Protein AF-A0A0S3UB78-F1 (afdb_monomer_lite)

Structure (mmCIF, N/CA/C/O backbone):
data_AF-A0A0S3UB78-F1
#
_entry.id   AF-A0A0S3UB78-F1
#
loop_
_atom_site.group_PDB
_atom_site.id
_atom_site.type_symbol
_atom_site.label_atom_id
_atom_site.label_alt_id
_atom_site.label_comp_id
_atom_site.label_asym_id
_atom_site.label_entity_id
_atom_site.label_seq_id
_atom_site.pdbx_PDB_ins_code
_atom_site.Cartn_x
_atom_site.Cartn_y
_atom_site.Cartn_z
_atom_site.occupancy
_atom_site.B_iso_or_equiv
_atom_site.auth_seq_id
_atom_site.auth_comp_id
_atom_site.auth_asym_id
_atom_site.auth_atom_id
_atom_site.pdbx_PDB_model_num
ATOM 1 N N . MET A 1 1 ? -26.681 -23.220 -5.121 1.00 46.34 1 MET A N 1
ATOM 2 C CA . MET A 1 1 ? -25.557 -22.265 -5.194 1.00 46.34 1 MET A CA 1
ATOM 3 C C . MET A 1 1 ? -26.043 -20.976 -4.566 1.00 46.34 1 MET A C 1
ATOM 5 O O . MET A 1 1 ? -26.879 -20.322 -5.175 1.00 46.34 1 MET A O 1
ATOM 9 N N . MET A 1 2 ? -25.637 -20.683 -3.330 1.00 47.50 2 MET A N 1
ATOM 10 C CA . MET A 1 2 ? -25.883 -19.363 -2.745 1.00 47.50 2 MET A CA 1
ATOM 11 C C . MET A 1 2 ? -24.882 -18.386 -3.366 1.00 47.50 2 MET A C 1
ATOM 13 O O . MET A 1 2 ? -23.718 -18.743 -3.548 1.00 47.50 2 MET A O 1
ATOM 17 N N . GLN A 1 3 ? -25.352 -17.214 -3.786 1.00 46.53 3 GLN A N 1
ATOM 18 C CA . GLN A 1 3 ? -24.466 -16.140 -4.226 1.00 46.53 3 GLN A CA 1
ATOM 19 C C . GLN A 1 3 ? -23.781 -15.568 -2.978 1.00 46.53 3 GLN A C 1
ATOM 21 O O . GLN A 1 3 ? -24.486 -15.340 -1.996 1.00 46.53 3 GLN A O 1
ATOM 26 N N . PRO A 1 4 ? -22.451 -15.367 -2.977 1.00 57.22 4 PRO A N 1
ATOM 27 C CA . PRO A 1 4 ? -21.805 -14.653 -1.885 1.00 57.22 4 PRO A CA 1
ATOM 28 C C . PRO A 1 4 ? -22.390 -13.239 -1.832 1.00 57.22 4 PRO A C 1
ATOM 30 O O . PRO A 1 4 ? -22.489 -12.576 -2.870 1.00 57.22 4 PRO A O 1
ATOM 33 N N . GLU A 1 5 ? -22.826 -12.803 -0.649 1.00 55.97 5 GLU A N 1
ATOM 34 C CA . GLU A 1 5 ? -23.223 -11.411 -0.463 1.00 55.97 5 GLU A CA 1
ATOM 35 C C . GLU A 1 5 ? -22.042 -10.510 -0.830 1.00 55.97 5 GLU A C 1
ATOM 37 O O . GLU A 1 5 ? -20.887 -10.798 -0.506 1.00 55.97 5 GLU A O 1
ATOM 42 N N . LEU A 1 6 ? -22.327 -9.445 -1.581 1.00 57.03 6 LEU A N 1
ATOM 43 C CA . LEU A 1 6 ? -21.311 -8.460 -1.926 1.00 57.03 6 LEU A CA 1
ATOM 44 C C . LEU A 1 6 ? -20.782 -7.841 -0.626 1.00 57.03 6 LEU A C 1
ATOM 46 O O . LEU A 1 6 ? -21.596 -7.495 0.234 1.00 57.03 6 LEU A O 1
ATOM 50 N N . PRO A 1 7 ? -19.454 -7.675 -0.480 1.00 65.62 7 PRO A N 1
ATOM 51 C CA . PRO A 1 7 ? -18.892 -7.071 0.717 1.00 65.62 7 PRO A CA 1
ATOM 52 C C . PRO A 1 7 ? -19.528 -5.692 0.944 1.00 65.62 7 PRO A C 1
ATOM 5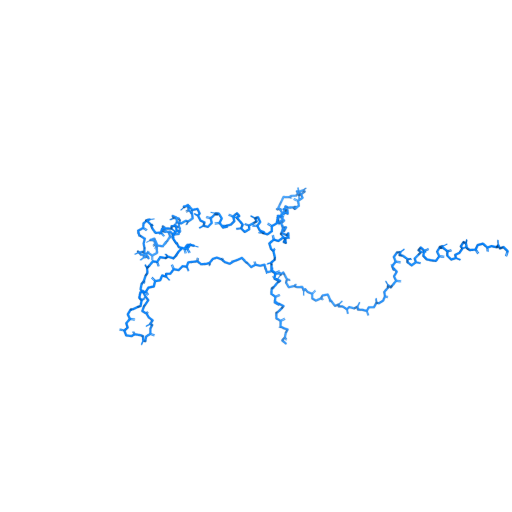4 O O . PRO A 1 7 ? -19.799 -4.971 -0.030 1.00 65.62 7 PRO A O 1
ATOM 57 N N . PRO A 1 8 ? -19.800 -5.317 2.207 1.00 70.88 8 PRO A N 1
ATOM 58 C CA . PRO A 1 8 ? -20.451 -4.054 2.506 1.00 70.88 8 PRO A CA 1
ATOM 59 C C . PRO A 1 8 ? -19.616 -2.898 1.955 1.00 70.88 8 PRO A C 1
ATOM 61 O O . PRO A 1 8 ? -18.388 -2.877 2.066 1.00 70.88 8 PRO A O 1
ATOM 64 N N . ASN A 1 9 ? -20.290 -1.927 1.336 1.00 77.75 9 ASN A N 1
ATOM 65 C CA . ASN A 1 9 ? -19.621 -0.728 0.855 1.00 77.75 9 ASN A CA 1
ATOM 66 C C . ASN A 1 9 ? -19.191 0.106 2.063 1.00 77.75 9 ASN A C 1
ATOM 68 O O . ASN A 1 9 ? -20.034 0.648 2.774 1.00 77.75 9 ASN A O 1
ATOM 72 N N . LEU A 1 10 ? -17.882 0.167 2.284 1.00 82.38 10 LEU A N 1
ATOM 73 C CA . LEU A 1 10 ? -17.292 0.890 3.393 1.00 82.38 10 LEU A CA 1
ATOM 74 C C . LEU A 1 10 ? -17.301 2.402 3.137 1.00 82.38 10 LEU A C 1
ATOM 76 O O . LEU A 1 10 ? -16.732 2.891 2.158 1.00 82.38 10 LEU A O 1
ATOM 80 N N . ASN A 1 11 ? -17.879 3.150 4.068 1.00 86.88 11 ASN A N 1
ATOM 81 C CA . ASN A 1 11 ? -17.849 4.603 4.124 1.00 86.88 11 ASN A CA 1
ATOM 82 C C . ASN A 1 11 ? -16.846 5.088 5.187 1.00 86.88 11 ASN A C 1
ATOM 84 O O . ASN A 1 11 ? -16.642 4.468 6.226 1.00 86.88 11 ASN A O 1
ATOM 88 N N . GLY A 1 12 ? -16.229 6.250 4.966 1.00 85.12 12 GLY A N 1
ATOM 89 C CA . GLY A 1 12 ? -15.227 6.808 5.880 1.00 85.12 12 GLY A CA 1
ATOM 90 C C . GLY A 1 12 ? -15.750 7.107 7.293 1.00 85.12 12 GLY A C 1
ATOM 91 O O . GLY A 1 12 ? -14.964 7.119 8.238 1.00 85.12 12 GLY A O 1
ATOM 92 N N . GLU A 1 13 ? -17.057 7.320 7.450 1.00 91.75 13 GLU A N 1
ATOM 93 C CA . GLU A 1 13 ? -17.695 7.564 8.752 1.00 91.75 13 GLU A CA 1
ATOM 94 C C . GLU A 1 13 ? -18.081 6.282 9.505 1.00 91.75 13 GLU A C 1
ATOM 96 O O . GLU A 1 13 ? -18.523 6.373 10.653 1.00 91.75 13 GLU A O 1
ATOM 101 N N . ASP A 1 14 ? -17.891 5.108 8.897 1.00 92.06 14 ASP A N 1
ATOM 102 C CA . ASP A 1 14 ? -18.169 3.829 9.547 1.00 92.06 14 ASP A CA 1
ATOM 103 C C . ASP A 1 14 ? -17.260 3.629 10.763 1.00 92.06 14 ASP A C 1
ATOM 105 O O . ASP A 1 14 ? -16.139 4.143 10.831 1.00 92.06 14 ASP A O 1
ATOM 109 N N . ILE A 1 15 ? -17.747 2.875 11.745 1.00 92.94 15 ILE A N 1
ATOM 110 C CA . ILE A 1 15 ? -17.022 2.590 12.982 1.00 92.94 15 ILE A CA 1
ATOM 111 C C . ILE A 1 15 ? -16.570 1.135 12.946 1.00 92.94 15 ILE A C 1
ATOM 113 O O . ILE A 1 15 ? -17.394 0.229 12.856 1.00 92.94 15 ILE A O 1
ATOM 117 N N . ILE A 1 16 ? -15.262 0.920 13.055 1.00 91.81 16 ILE A N 1
ATOM 118 C CA . ILE A 1 16 ? -14.672 -0.401 13.260 1.00 91.81 16 ILE A CA 1
ATOM 119 C C . ILE A 1 16 ? -14.402 -0.612 14.747 1.00 91.81 16 ILE A C 1
ATOM 121 O O . ILE A 1 16 ? -14.025 0.319 15.465 1.00 91.81 16 ILE A O 1
ATOM 125 N N . GLN A 1 17 ? -14.603 -1.842 15.208 1.00 91.25 17 GLN A N 1
ATOM 126 C CA . GLN A 1 17 ? -14.400 -2.241 16.592 1.00 91.25 17 GLN A CA 1
ATOM 127 C C . GLN A 1 17 ? -13.382 -3.376 16.651 1.00 91.25 17 GLN A C 1
ATOM 129 O O . GLN A 1 17 ? -13.511 -4.363 15.929 1.00 91.25 17 GLN A O 1
ATOM 134 N N . PHE A 1 18 ? -12.393 -3.249 17.532 1.00 88.19 18 PHE A N 1
ATOM 135 C CA . PHE A 1 18 ? -11.403 -4.294 17.774 1.00 88.19 18 PHE A CA 1
ATOM 136 C C . PHE A 1 18 ? -11.613 -4.908 19.158 1.00 88.19 18 PHE A C 1
ATOM 138 O O . PHE A 1 18 ? -11.675 -4.202 20.170 1.00 88.19 18 PHE A O 1
ATOM 145 N N . TYR A 1 19 ? -11.697 -6.237 19.210 1.00 81.50 19 TYR A N 1
ATOM 146 C CA . TYR A 1 19 ? -11.737 -6.974 20.469 1.00 81.50 19 TYR A CA 1
ATOM 147 C C . TYR A 1 19 ? -10.319 -7.079 21.036 1.00 81.50 19 TYR A C 1
ATOM 149 O O . TYR A 1 19 ? -9.427 -7.639 20.402 1.00 81.50 19 TYR A O 1
ATOM 157 N N . GLN A 1 20 ? -10.096 -6.533 22.231 1.00 73.94 20 GLN A N 1
ATOM 158 C CA . GLN A 1 20 ? -8.830 -6.712 22.938 1.00 73.94 20 GLN A CA 1
ATOM 159 C C . GLN A 1 20 ? -8.836 -8.056 23.671 1.00 73.94 20 GLN A C 1
ATOM 161 O O . GLN A 1 20 ? -9.787 -8.385 24.374 1.00 73.94 20 GLN A O 1
ATOM 166 N N . SER A 1 21 ? -7.745 -8.813 23.571 1.00 63.84 21 SER A N 1
ATOM 167 C CA . SER A 1 21 ? -7.607 -10.140 24.194 1.00 63.84 21 SER A CA 1
ATOM 168 C C . SER A 1 21 ? -7.432 -10.116 25.727 1.00 63.84 21 SER A C 1
ATOM 170 O O . SER A 1 21 ? -7.100 -11.138 26.323 1.00 63.84 21 SER A O 1
ATOM 172 N N . GLY A 1 22 ? -7.612 -8.962 26.380 1.00 66.69 22 GLY A N 1
ATOM 173 C CA . GLY A 1 22 ? -7.472 -8.790 27.828 1.00 66.69 22 GLY A CA 1
ATOM 174 C C . GLY A 1 22 ? -8.823 -8.803 28.545 1.00 66.69 22 GLY A C 1
ATOM 175 O O . GLY A 1 22 ? -9.730 -8.060 28.179 1.00 66.69 22 GLY A O 1
ATOM 176 N N . LEU A 1 23 ? -8.952 -9.626 29.591 1.00 63.59 23 LEU A N 1
ATOM 177 C CA . LEU A 1 23 ? -10.140 -9.703 30.451 1.00 63.59 23 LEU A CA 1
ATOM 178 C C . LEU A 1 23 ? -10.526 -8.318 31.008 1.00 63.59 23 LEU A C 1
ATOM 180 O O . LEU A 1 23 ? -9.846 -7.787 31.882 1.00 63.59 23 LEU A O 1
ATOM 184 N N . GLY A 1 24 ? -11.649 -7.772 30.535 1.00 73.31 24 GLY A N 1
ATOM 185 C CA . GLY A 1 24 ? -12.332 -6.622 31.142 1.00 73.31 24 GLY A CA 1
ATOM 186 C C . GLY A 1 24 ? -12.076 -5.250 30.513 1.00 73.31 24 GLY A C 1
ATOM 187 O O . GLY A 1 24 ? -12.674 -4.278 30.973 1.00 73.31 24 GLY A O 1
ATOM 188 N N . SER A 1 25 ? -11.248 -5.138 29.471 1.00 75.75 25 SER A N 1
ATOM 189 C CA . SER A 1 25 ? -11.112 -3.870 28.740 1.00 75.75 25 SER A CA 1
ATOM 190 C C . SER A 1 25 ? -12.310 -3.648 27.810 1.00 75.75 25 SER A C 1
ATOM 192 O O . SER A 1 25 ? -12.708 -4.582 27.107 1.00 75.75 25 SER A O 1
ATOM 194 N N . PRO A 1 26 ? -12.898 -2.436 27.767 1.00 78.38 26 PRO A N 1
ATOM 195 C CA . PRO A 1 26 ? -13.919 -2.129 26.779 1.00 78.38 26 PRO A CA 1
ATOM 196 C C . PRO A 1 26 ? -13.317 -2.216 25.368 1.00 78.38 26 PRO A C 1
ATOM 198 O O . PRO A 1 26 ? -12.144 -1.888 25.177 1.00 78.38 26 PRO A O 1
ATOM 201 N N . PRO A 1 27 ? -14.105 -2.645 24.373 1.00 83.19 27 PRO A N 1
ATOM 202 C CA . PRO A 1 27 ? -13.631 -2.737 23.003 1.00 83.19 27 PRO A CA 1
ATOM 203 C C . PRO A 1 27 ? -13.274 -1.352 22.456 1.00 83.19 27 PRO A C 1
ATOM 205 O O . PRO A 1 27 ? -13.993 -0.371 22.671 1.00 83.19 27 PRO A O 1
ATOM 208 N N . GLU A 1 28 ? -12.161 -1.280 21.732 1.00 87.81 28 GLU A N 1
ATOM 209 C CA . GLU A 1 28 ? -11.694 -0.032 21.139 1.00 87.81 28 GLU A CA 1
ATOM 210 C C . GLU A 1 28 ? -12.430 0.206 19.821 1.00 87.81 28 GLU A C 1
ATOM 212 O O . GLU A 1 28 ? -12.462 -0.657 18.942 1.00 87.81 28 GLU A O 1
ATOM 217 N N . MET A 1 29 ? -13.049 1.379 19.705 1.00 91.25 29 MET A N 1
ATOM 218 C CA . MET A 1 29 ? -13.809 1.790 18.529 1.00 91.25 29 MET A CA 1
ATOM 219 C C . MET A 1 29 ? -13.084 2.924 17.813 1.00 91.25 29 MET A C 1
ATOM 221 O O . MET A 1 29 ? -12.629 3.881 18.445 1.00 91.25 29 MET A O 1
ATOM 225 N N . MET A 1 30 ? -13.011 2.847 16.488 1.00 92.25 30 MET A N 1
ATOM 226 C CA . MET A 1 30 ? -12.344 3.844 15.656 1.00 92.25 30 MET A CA 1
ATOM 227 C C . MET A 1 30 ? -13.157 4.119 14.394 1.00 92.25 30 MET A C 1
ATOM 229 O O . MET A 1 30 ? -13.743 3.208 13.821 1.00 92.25 30 MET A O 1
ATOM 233 N N . LYS A 1 31 ? -13.168 5.373 13.931 1.00 94.25 31 LYS A N 1
ATOM 234 C CA . LYS A 1 31 ? -13.699 5.686 12.601 1.00 94.25 31 LYS A CA 1
ATOM 235 C C . LYS A 1 31 ? -12.813 5.092 11.511 1.00 94.25 31 LYS A C 1
ATOM 237 O O . LYS A 1 31 ? -11.584 5.156 11.607 1.00 94.25 31 LYS A O 1
ATOM 242 N N . LEU A 1 32 ? -13.431 4.596 10.448 1.00 92.19 32 LEU A N 1
ATOM 243 C CA . LEU A 1 32 ? -12.731 3.972 9.341 1.00 92.19 32 LEU A CA 1
ATOM 244 C C . LEU A 1 32 ? -11.800 4.953 8.622 1.00 92.19 32 LEU A C 1
ATOM 246 O O . LEU A 1 32 ? -10.670 4.581 8.323 1.00 92.19 32 LEU A O 1
ATOM 250 N N . ASN A 1 33 ? -12.211 6.204 8.398 1.00 92.56 33 ASN A N 1
ATOM 251 C CA . ASN A 1 33 ? -11.339 7.215 7.786 1.00 92.56 33 ASN A CA 1
ATOM 252 C C . ASN A 1 33 ? -10.063 7.447 8.601 1.00 92.56 33 ASN A C 1
ATOM 254 O O . ASN A 1 33 ? -8.969 7.453 8.050 1.00 92.56 33 ASN A O 1
ATOM 258 N N . ARG A 1 34 ? -10.183 7.537 9.926 1.00 93.31 34 ARG A N 1
ATOM 259 C CA . ARG A 1 34 ? -9.042 7.692 10.825 1.00 93.31 34 ARG A CA 1
ATOM 260 C C . ARG A 1 34 ? -8.126 6.476 10.760 1.00 93.31 34 ARG A C 1
ATOM 262 O O . ARG A 1 34 ? -6.909 6.638 10.735 1.00 93.31 34 ARG A O 1
ATOM 269 N N . PHE A 1 35 ? -8.692 5.273 10.727 1.00 92.56 35 PHE A N 1
ATOM 270 C CA . PHE A 1 35 ? -7.910 4.053 10.554 1.00 92.56 35 PHE A CA 1
ATOM 271 C C . PHE A 1 35 ? -7.174 4.047 9.205 1.00 92.56 35 PHE A C 1
ATOM 273 O O . PHE A 1 35 ? -5.966 3.820 9.160 1.00 92.56 35 PHE A O 1
ATOM 280 N N . GLN A 1 36 ? -7.872 4.381 8.117 1.00 90.62 36 GLN A N 1
ATOM 281 C CA . GLN A 1 36 ? -7.293 4.508 6.779 1.00 90.62 36 GLN A CA 1
ATOM 282 C C . GLN A 1 36 ? -6.177 5.554 6.740 1.00 90.62 36 GLN A C 1
ATOM 284 O O . GLN A 1 36 ? -5.143 5.300 6.131 1.00 90.62 36 GLN A O 1
ATOM 289 N N . ASP A 1 37 ? -6.337 6.697 7.404 1.00 90.38 37 ASP A N 1
ATOM 290 C CA . ASP A 1 37 ? -5.312 7.738 7.485 1.00 90.38 37 ASP A CA 1
ATOM 291 C C . ASP A 1 37 ? -4.048 7.236 8.190 1.00 90.38 37 ASP A C 1
ATOM 293 O O . ASP A 1 37 ? -2.938 7.469 7.707 1.00 90.38 37 ASP A O 1
ATOM 297 N N . VAL A 1 38 ? -4.202 6.497 9.295 1.00 90.50 38 VAL A N 1
ATOM 298 C CA . VAL A 1 38 ? -3.074 5.885 10.015 1.00 90.50 38 VAL A CA 1
ATOM 299 C C . VAL A 1 38 ? -2.360 4.865 9.129 1.00 90.50 38 VAL A C 1
ATOM 301 O O . VAL A 1 38 ? -1.140 4.943 8.981 1.00 90.50 38 VAL A O 1
ATOM 304 N N . ILE A 1 39 ? -3.098 3.961 8.481 1.00 89.00 39 ILE A N 1
ATOM 305 C CA . ILE A 1 39 ? -2.520 2.975 7.557 1.00 89.00 39 ILE A CA 1
ATOM 306 C C . ILE A 1 39 ? -1.825 3.670 6.381 1.00 89.00 39 ILE A C 1
ATOM 308 O O . ILE A 1 39 ? -0.682 3.351 6.067 1.00 89.00 39 ILE A O 1
ATOM 312 N N . ASN A 1 40 ? -2.459 4.667 5.766 1.00 85.50 40 ASN A N 1
ATOM 313 C CA . ASN A 1 40 ? -1.878 5.433 4.663 1.00 85.50 40 ASN A CA 1
ATOM 314 C C . ASN A 1 40 ? -0.613 6.189 5.080 1.00 85.50 40 ASN A C 1
ATOM 316 O O . ASN A 1 40 ? 0.302 6.334 4.270 1.00 85.50 40 ASN A O 1
ATOM 320 N N . SER A 1 41 ? -0.557 6.677 6.319 1.00 85.44 41 SER A N 1
ATOM 321 C CA . SER A 1 41 ? 0.639 7.301 6.885 1.00 85.44 41 SER A CA 1
ATOM 322 C C . SER A 1 41 ? 1.775 6.285 7.019 1.00 85.44 41 SER A C 1
ATOM 324 O O . SER A 1 41 ? 2.881 6.536 6.544 1.00 85.44 41 SER A O 1
ATOM 326 N N . ILE A 1 42 ? 1.479 5.102 7.566 1.00 85.00 42 ILE A N 1
ATOM 327 C CA . ILE A 1 42 ? 2.443 4.005 7.732 1.00 85.00 42 ILE A CA 1
ATOM 328 C C . ILE A 1 42 ? 2.962 3.518 6.371 1.00 85.00 42 ILE A C 1
ATOM 330 O O . ILE A 1 42 ? 4.165 3.406 6.177 1.00 85.00 42 ILE A O 1
ATOM 334 N N . LEU A 1 43 ? 2.087 3.313 5.384 1.00 82.38 43 LEU A N 1
ATOM 335 C CA . LEU A 1 43 ? 2.482 2.891 4.030 1.00 82.38 43 LEU A CA 1
ATOM 336 C C . LEU A 1 43 ? 3.347 3.926 3.296 1.00 82.38 43 LEU A C 1
ATOM 338 O O . LEU A 1 43 ? 4.058 3.596 2.350 1.00 82.38 43 LEU A O 1
ATOM 342 N N . ARG A 1 44 ? 3.275 5.194 3.706 1.00 76.50 44 ARG A N 1
ATOM 343 C CA . ARG A 1 44 ? 4.117 6.275 3.177 1.00 76.50 44 ARG A CA 1
ATOM 344 C C . ARG A 1 44 ? 5.374 6.505 4.013 1.00 76.50 44 ARG A C 1
ATOM 346 O O . ARG A 1 44 ? 6.169 7.365 3.636 1.00 76.50 44 ARG A O 1
ATOM 353 N N . SER A 1 45 ? 5.551 5.776 5.113 1.00 79.75 45 SER A N 1
ATOM 354 C CA . SER A 1 45 ? 6.711 5.916 5.984 1.00 79.75 45 SER A CA 1
ATOM 355 C C . SER A 1 45 ? 7.964 5.347 5.315 1.00 79.75 45 SER A C 1
ATOM 357 O O . SER A 1 45 ? 7.899 4.436 4.483 1.00 79.75 45 SER A O 1
ATOM 359 N N . SER A 1 46 ? 9.126 5.910 5.639 1.00 74.44 46 SER A N 1
ATOM 360 C CA . SER A 1 46 ? 10.404 5.442 5.097 1.00 74.44 46 SER A CA 1
ATOM 361 C C . SER A 1 46 ? 10.731 4.021 5.561 1.00 74.44 46 SER A C 1
ATOM 363 O O . SER A 1 46 ? 11.252 3.234 4.784 1.00 74.44 46 SER A O 1
ATOM 365 N N . GLU A 1 47 ? 10.346 3.650 6.783 1.00 80.75 47 GLU A N 1
ATOM 366 C CA . GLU A 1 47 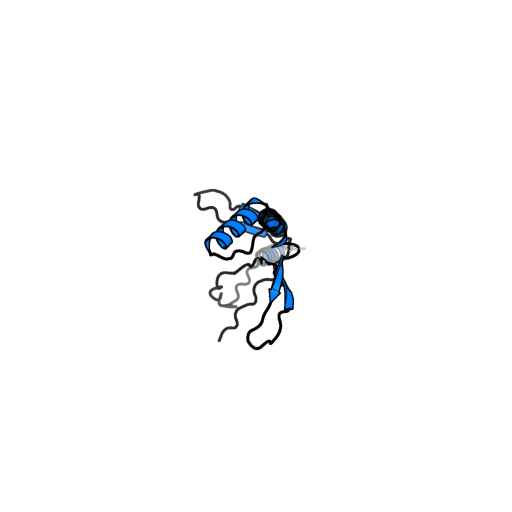? 10.715 2.374 7.408 1.00 80.75 47 GLU A CA 1
ATOM 367 C C . GLU A 1 47 ? 10.116 1.158 6.688 1.00 80.75 47 GLU A C 1
ATOM 369 O O . GLU A 1 47 ? 10.807 0.159 6.462 1.00 80.75 47 GLU A O 1
ATOM 374 N N . LEU A 1 48 ? 8.838 1.226 6.293 1.00 78.69 48 LEU A N 1
ATOM 375 C CA . LEU A 1 48 ? 8.222 0.157 5.500 1.00 78.69 48 LEU A CA 1
ATOM 376 C C . LEU A 1 48 ? 8.841 0.067 4.108 1.00 78.69 48 LEU A C 1
ATOM 378 O O . LEU A 1 48 ? 9.078 -1.030 3.604 1.00 78.69 48 LEU A O 1
ATOM 382 N N . ASN A 1 49 ? 9.121 1.218 3.499 1.00 75.88 49 ASN A N 1
ATOM 383 C CA . ASN A 1 49 ? 9.742 1.277 2.185 1.00 75.88 49 ASN A CA 1
ATOM 384 C C . ASN A 1 49 ? 11.146 0.653 2.197 1.00 75.88 49 ASN A C 1
ATOM 386 O O . ASN A 1 49 ? 11.472 -0.117 1.293 1.00 75.88 49 ASN A O 1
ATOM 390 N N . ASP A 1 50 ? 11.934 0.916 3.239 1.00 77.06 50 ASP A N 1
ATOM 391 C CA . ASP A 1 50 ? 13.262 0.329 3.429 1.00 77.06 50 ASP A CA 1
ATOM 392 C C . ASP A 1 50 ? 13.177 -1.181 3.685 1.00 77.06 50 ASP A C 1
ATOM 394 O O . ASP A 1 50 ? 13.950 -1.954 3.124 1.00 77.06 50 ASP A O 1
ATOM 398 N N . THR A 1 51 ? 12.189 -1.628 4.466 1.00 83.06 51 THR A N 1
ATOM 399 C CA . THR A 1 51 ? 11.967 -3.059 4.737 1.00 83.06 51 THR A CA 1
ATOM 400 C C . THR A 1 51 ? 11.617 -3.825 3.459 1.00 83.06 51 THR A C 1
ATOM 402 O O . THR A 1 51 ? 12.170 -4.893 3.200 1.00 83.06 51 THR A O 1
ATOM 405 N N . ILE A 1 52 ? 10.733 -3.268 2.626 1.00 78.81 52 ILE A N 1
ATOM 406 C CA . ILE A 1 52 ? 10.358 -3.857 1.332 1.00 78.81 52 ILE A CA 1
ATOM 407 C C . ILE A 1 52 ? 11.556 -3.864 0.379 1.00 78.81 52 ILE A C 1
ATOM 409 O O . ILE A 1 52 ? 11.778 -4.856 -0.315 1.00 78.81 52 ILE A O 1
ATOM 413 N N . ALA A 1 53 ? 12.341 -2.784 0.358 1.00 75.88 53 ALA A N 1
ATOM 414 C CA . ALA A 1 53 ? 13.549 -2.698 -0.454 1.00 75.88 53 ALA A CA 1
ATOM 415 C C . ALA A 1 53 ? 14.564 -3.786 -0.082 1.00 75.88 53 ALA A C 1
ATOM 417 O O . ALA A 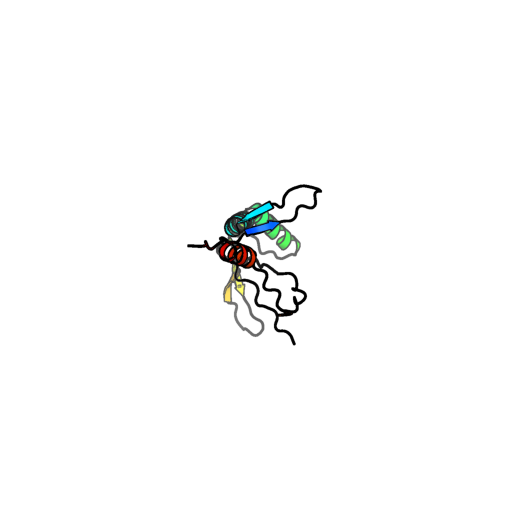1 53 ? 15.057 -4.486 -0.967 1.00 75.88 53 ALA A O 1
ATOM 418 N N . SER A 1 54 ? 14.824 -3.963 1.215 1.00 78.69 54 SER A N 1
ATOM 419 C CA . SER A 1 54 ? 15.726 -4.997 1.730 1.00 78.69 54 SER A CA 1
ATOM 420 C C . SER A 1 54 ? 15.220 -6.405 1.417 1.00 78.69 54 SER A C 1
ATOM 422 O O . SER A 1 54 ? 15.979 -7.206 0.884 1.00 78.69 54 SER A O 1
ATOM 424 N N . ALA A 1 55 ? 13.935 -6.693 1.650 1.00 85.00 55 ALA A N 1
ATOM 425 C CA . ALA A 1 55 ? 13.355 -8.007 1.357 1.00 85.00 55 ALA A CA 1
ATOM 426 C C . ALA A 1 55 ? 13.419 -8.363 -0.141 1.00 85.00 55 ALA A C 1
ATOM 428 O O . ALA A 1 55 ? 13.653 -9.513 -0.508 1.00 85.00 55 ALA A O 1
ATOM 429 N N . LEU A 1 56 ? 13.238 -7.376 -1.024 1.00 79.50 56 LEU A N 1
ATOM 430 C CA . LEU A 1 56 ? 13.370 -7.574 -2.468 1.00 79.50 56 LEU A CA 1
ATOM 431 C C . LEU A 1 56 ? 14.833 -7.764 -2.884 1.00 79.50 56 LEU A C 1
ATOM 433 O O . LEU A 1 56 ? 15.113 -8.624 -3.718 1.00 79.50 56 LEU A O 1
ATOM 437 N N . ALA A 1 57 ? 15.766 -7.031 -2.273 1.00 77.44 57 ALA A N 1
ATOM 438 C CA . ALA A 1 57 ? 17.195 -7.230 -2.502 1.00 77.44 57 ALA A CA 1
ATOM 439 C C . ALA A 1 57 ? 17.660 -8.629 -2.055 1.00 77.44 57 ALA A C 1
ATOM 441 O O . ALA A 1 57 ? 18.401 -9.279 -2.785 1.00 77.44 57 ALA A O 1
ATOM 442 N N . GLU A 1 58 ? 17.182 -9.122 -0.907 1.00 83.75 58 GLU A N 1
ATOM 443 C CA . GLU A 1 58 ? 17.445 -10.488 -0.423 1.00 83.75 58 GLU A CA 1
ATOM 444 C C . GLU A 1 58 ? 16.879 -11.570 -1.354 1.00 83.75 58 GLU A C 1
ATOM 446 O O . GLU A 1 58 ? 17.441 -12.658 -1.455 1.00 83.75 58 GLU A O 1
ATOM 451 N N . ALA A 1 59 ? 15.791 -11.271 -2.065 1.00 85.00 59 ALA A N 1
ATOM 452 C CA . ALA A 1 59 ? 15.197 -12.154 -3.064 1.00 85.00 59 ALA A CA 1
ATOM 453 C C . ALA A 1 59 ? 15.877 -12.065 -4.449 1.00 85.00 59 ALA A C 1
ATOM 455 O O . ALA A 1 59 ? 15.302 -12.526 -5.437 1.00 85.00 59 ALA A O 1
ATOM 456 N N . ASP A 1 60 ? 17.057 -11.438 -4.544 1.00 79.88 60 ASP A N 1
ATOM 457 C CA . ASP A 1 60 ? 17.782 -11.131 -5.789 1.00 79.88 60 ASP A CA 1
ATOM 458 C C . ASP A 1 60 ? 16.980 -10.284 -6.797 1.00 79.88 60 ASP A C 1
ATOM 460 O O . ASP A 1 60 ? 17.324 -10.158 -7.980 1.00 79.88 60 ASP A O 1
ATOM 464 N N . VAL A 1 61 ? 15.926 -9.615 -6.328 1.00 76.94 61 VAL A N 1
ATOM 465 C CA . VAL A 1 61 ? 15.180 -8.623 -7.098 1.00 76.94 61 VAL A CA 1
ATOM 466 C C . VAL A 1 61 ? 15.932 -7.297 -6.969 1.00 76.94 61 VAL A C 1
ATOM 468 O O . VAL A 1 61 ? 15.576 -6.414 -6.191 1.00 76.94 61 VAL A O 1
ATOM 471 N N . ASN A 1 62 ? 17.019 -7.163 -7.738 1.00 63.84 62 ASN A N 1
ATOM 472 C CA . ASN A 1 62 ? 17.872 -5.967 -7.809 1.00 63.84 62 ASN A CA 1
ATOM 473 C C . ASN A 1 62 ? 17.153 -4.780 -8.485 1.00 63.84 62 ASN A C 1
ATOM 475 O O . ASN A 1 62 ? 17.543 -4.296 -9.548 1.00 63.84 62 ASN A O 1
ATOM 479 N N . THR A 1 63 ? 16.065 -4.305 -7.881 1.00 61.38 63 THR A N 1
ATOM 480 C CA . THR A 1 63 ? 15.242 -3.194 -8.382 1.00 61.38 63 THR A CA 1
ATOM 481 C C . THR A 1 63 ? 15.530 -1.860 -7.696 1.00 61.38 63 THR A C 1
ATOM 483 O O . THR A 1 63 ? 14.943 -0.845 -8.074 1.00 61.38 63 THR A O 1
ATOM 486 N N . PHE A 1 64 ? 16.406 -1.826 -6.689 1.00 56.06 64 PHE A N 1
ATOM 487 C CA . PHE A 1 64 ? 16.497 -0.697 -5.767 1.00 56.06 64 PHE A CA 1
ATOM 488 C C . PHE A 1 64 ? 17.762 0.133 -5.950 1.00 56.06 64 PHE A C 1
ATOM 490 O O . PHE A 1 64 ? 18.839 -0.211 -5.477 1.00 56.06 64 PHE A O 1
ATOM 497 N N . THR A 1 65 ? 17.593 1.323 -6.521 1.00 56.09 65 THR A N 1
ATOM 498 C CA . THR A 1 65 ? 18.238 2.479 -5.904 1.00 56.09 65 THR A CA 1
ATOM 499 C C . THR A 1 65 ? 17.352 2.907 -4.731 1.00 56.09 65 THR A C 1
ATOM 501 O O . THR A 1 65 ? 16.143 3.085 -4.887 1.00 56.09 65 THR A O 1
ATOM 504 N N . TRP A 1 66 ? 17.942 3.039 -3.544 1.00 53.06 66 TRP A N 1
ATOM 505 C CA . TRP A 1 66 ? 17.344 3.585 -2.314 1.00 53.06 66 TRP A CA 1
ATOM 506 C C . TRP A 1 66 ? 16.524 4.870 -2.554 1.00 53.06 66 TRP A C 1
ATOM 508 O O . TRP A 1 66 ? 15.499 5.102 -1.918 1.00 53.06 66 TRP A O 1
ATOM 518 N N . GLU A 1 67 ? 16.892 5.645 -3.575 1.00 55.34 67 GLU A N 1
ATOM 519 C CA . GLU A 1 67 ? 16.192 6.850 -4.030 1.00 55.34 67 GLU A CA 1
ATOM 520 C C . GLU A 1 67 ? 14.736 6.619 -4.493 1.00 55.34 67 GLU A C 1
ATOM 522 O O . GLU A 1 67 ? 13.977 7.572 -4.654 1.00 55.34 67 GLU A O 1
ATOM 527 N N . ARG A 1 68 ? 14.310 5.365 -4.710 1.00 58.47 68 ARG A N 1
ATOM 528 C CA . ARG A 1 68 ? 12.990 5.025 -5.276 1.00 58.47 68 ARG A CA 1
ATOM 529 C C . ARG A 1 68 ? 11.976 4.468 -4.280 1.00 58.47 68 ARG A C 1
ATOM 531 O O . ARG A 1 68 ? 10.822 4.263 -4.660 1.00 58.47 68 ARG A O 1
ATOM 538 N N . ALA A 1 69 ? 12.366 4.261 -3.024 1.00 60.06 69 ALA A N 1
ATOM 539 C CA . ALA A 1 69 ? 11.556 3.545 -2.038 1.00 60.06 69 ALA A CA 1
ATOM 540 C C . ALA A 1 69 ? 10.193 4.234 -1.772 1.00 60.06 69 ALA A C 1
ATOM 542 O O . ALA A 1 69 ? 9.150 3.591 -1.785 1.00 60.06 69 ALA A O 1
ATOM 543 N N . HIS A 1 70 ? 10.162 5.568 -1.703 1.00 63.62 70 HIS A N 1
ATOM 544 C CA . HIS A 1 70 ? 8.936 6.341 -1.449 1.00 63.62 70 HIS A CA 1
ATOM 545 C C . HIS A 1 70 ? 7.952 6.385 -2.632 1.00 63.62 70 HIS A C 1
ATOM 547 O O . HIS A 1 70 ? 6.789 6.763 -2.470 1.00 63.62 70 HIS A O 1
ATOM 553 N N . HIS A 1 71 ? 8.389 6.020 -3.841 1.00 74.25 71 HIS A N 1
ATOM 554 C CA . HIS A 1 71 ? 7.544 6.123 -5.028 1.00 74.25 71 HIS A CA 1
ATOM 555 C C . HIS A 1 71 ? 6.640 4.904 -5.226 1.00 74.25 71 HIS A C 1
ATOM 557 O O . HIS A 1 71 ? 5.619 5.042 -5.898 1.00 74.25 71 HIS A O 1
ATOM 563 N N . TRP A 1 72 ? 6.936 3.748 -4.621 1.00 78.06 72 TRP A N 1
ATOM 564 C CA . TRP A 1 72 ? 6.175 2.512 -4.846 1.00 78.06 72 TRP A CA 1
ATOM 565 C C . TRP A 1 72 ? 4.680 2.649 -4.528 1.00 78.06 72 TRP A C 1
ATOM 567 O O . TRP A 1 72 ? 3.863 2.185 -5.322 1.00 78.06 72 TRP A O 1
ATOM 577 N N . PHE A 1 73 ? 4.318 3.347 -3.447 1.00 80.00 73 PHE A N 1
ATOM 578 C CA . PHE A 1 73 ? 2.922 3.547 -3.023 1.00 80.00 73 PHE A CA 1
ATOM 579 C C . PHE A 1 73 ? 2.271 4.838 -3.547 1.00 80.00 73 PHE A C 1
ATOM 581 O O . PHE A 1 73 ? 1.065 5.029 -3.387 1.00 80.00 73 PHE A O 1
ATOM 588 N N . LYS A 1 74 ? 3.043 5.739 -4.172 1.00 79.56 74 LYS A N 1
ATOM 589 C CA . LYS A 1 74 ? 2.553 7.048 -4.637 1.00 79.56 74 LYS A CA 1
ATOM 590 C C . LYS A 1 74 ? 2.571 7.163 -6.161 1.00 79.56 74 LYS A C 1
ATOM 592 O O . LYS A 1 74 ? 1.527 7.047 -6.807 1.00 79.56 74 LYS A O 1
ATOM 597 N N . ASP A 1 75 ? 3.758 7.353 -6.734 1.00 84.00 75 ASP A N 1
ATOM 598 C CA . ASP A 1 75 ? 3.942 7.722 -8.147 1.00 84.00 75 ASP A CA 1
ATOM 599 C C . ASP A 1 75 ? 4.320 6.538 -9.054 1.00 84.00 75 ASP A C 1
ATOM 601 O O . ASP A 1 75 ? 4.320 6.667 -10.283 1.00 84.00 75 ASP A O 1
ATOM 605 N N . GLY A 1 76 ? 4.642 5.394 -8.452 1.00 83.69 76 GLY A N 1
ATOM 606 C CA . GLY A 1 76 ? 5.207 4.219 -9.102 1.00 83.69 76 GLY A CA 1
ATOM 607 C C . GLY A 1 76 ? 6.687 4.370 -9.461 1.00 83.69 76 GLY A C 1
ATOM 608 O O . GLY A 1 76 ? 7.224 5.472 -9.600 1.00 83.69 76 GLY A O 1
ATOM 609 N N . VAL A 1 77 ? 7.347 3.233 -9.659 1.00 83.06 77 VAL A N 1
ATOM 610 C CA . VAL A 1 77 ? 8.751 3.140 -10.062 1.00 83.06 77 VAL A CA 1
ATOM 611 C C . VAL A 1 77 ? 8.842 2.812 -11.546 1.00 83.06 77 VAL A C 1
ATOM 613 O O . VAL A 1 77 ? 8.165 1.913 -12.035 1.00 83.06 77 VAL A O 1
ATOM 616 N N . GLY A 1 78 ? 9.667 3.566 -12.277 1.00 85.81 78 GLY A N 1
ATOM 617 C CA . GLY A 1 78 ? 9.877 3.361 -13.710 1.00 85.81 78 GLY A CA 1
ATOM 618 C C . GLY A 1 78 ? 10.489 1.995 -14.017 1.00 85.81 78 GLY A C 1
ATOM 619 O O . GLY A 1 78 ? 11.508 1.636 -13.425 1.00 85.81 78 GLY A O 1
ATOM 620 N N . CYS A 1 79 ? 9.882 1.270 -14.954 1.00 87.75 79 CYS A N 1
ATOM 621 C CA . CYS A 1 79 ? 10.301 -0.058 -15.394 1.00 87.75 79 CYS A CA 1
ATOM 622 C C . CYS A 1 79 ? 9.946 -0.282 -16.870 1.00 87.75 79 CYS A C 1
ATOM 624 O O . CYS A 1 79 ? 9.247 0.525 -17.486 1.00 87.75 79 CYS A O 1
ATOM 626 N N . GLU A 1 80 ? 10.383 -1.405 -17.430 1.00 92.62 80 GLU A N 1
ATOM 627 C CA . GLU A 1 80 ? 9.946 -1.862 -18.746 1.00 92.62 80 GLU A CA 1
ATOM 628 C C . GLU A 1 80 ? 9.253 -3.218 -18.618 1.00 92.62 80 GLU A C 1
ATOM 630 O O . GLU A 1 80 ? 9.690 -4.079 -17.859 1.00 92.62 80 GLU A O 1
ATOM 635 N N . LEU A 1 81 ? 8.149 -3.397 -19.341 1.00 93.69 81 LEU A N 1
ATOM 636 C CA . LEU A 1 81 ? 7.387 -4.639 -19.389 1.00 93.69 81 LEU A CA 1
ATOM 637 C C . LEU A 1 81 ? 7.592 -5.306 -20.748 1.00 93.69 81 LEU A C 1
ATOM 639 O O . LEU A 1 81 ? 7.285 -4.709 -21.782 1.00 93.69 81 LEU A O 1
ATOM 643 N N . LEU A 1 82 ? 8.037 -6.559 -20.738 1.00 95.88 82 LEU A N 1
ATOM 644 C CA . LEU A 1 82 ? 7.962 -7.456 -21.886 1.00 95.88 82 LEU A CA 1
ATOM 645 C C . LEU A 1 82 ? 6.923 -8.533 -21.580 1.00 95.88 82 LEU A C 1
ATOM 647 O O . LEU A 1 82 ? 7.132 -9.388 -20.721 1.00 95.88 82 LEU A O 1
ATOM 651 N N . LYS A 1 83 ? 5.776 -8.477 -22.256 1.00 94.38 83 LYS A N 1
ATOM 652 C CA . LYS A 1 83 ? 4.750 -9.512 -22.123 1.00 94.38 83 LYS A CA 1
ATOM 653 C C . LYS A 1 83 ? 5.165 -10.735 -22.940 1.00 94.38 83 LYS A C 1
ATOM 655 O O . LYS A 1 83 ? 5.691 -10.601 -24.040 1.00 94.38 83 LYS A O 1
ATOM 660 N N . LEU A 1 84 ? 4.897 -11.936 -22.432 1.00 94.12 84 LEU A N 1
ATOM 661 C CA . LEU A 1 84 ? 5.109 -13.158 -23.208 1.00 94.12 84 LEU A CA 1
ATOM 662 C C . LEU A 1 84 ? 4.286 -13.108 -24.504 1.00 94.12 84 LEU A C 1
ATOM 664 O O . LEU A 1 84 ? 3.082 -12.855 -24.469 1.00 94.12 84 LEU A O 1
ATOM 668 N N . GLY A 1 85 ? 4.956 -13.339 -25.635 1.00 94.00 85 GLY A N 1
ATOM 669 C CA . GLY A 1 85 ? 4.377 -13.207 -26.975 1.00 94.00 85 GLY A CA 1
ATOM 670 C C . GLY A 1 85 ? 4.541 -11.821 -27.610 1.00 94.00 85 GLY A C 1
ATOM 671 O O . GLY A 1 85 ? 4.319 -11.695 -28.813 1.00 94.00 85 GLY A O 1
ATOM 672 N N . ASP A 1 86 ? 4.985 -10.809 -26.859 1.00 94.88 86 ASP A N 1
ATOM 673 C CA . ASP A 1 86 ? 5.322 -9.501 -27.421 1.00 94.88 86 ASP A CA 1
ATOM 674 C C . ASP A 1 86 ? 6.769 -9.486 -27.931 1.00 94.88 86 ASP A C 1
ATOM 676 O O . ASP A 1 86 ? 7.682 -10.051 -27.334 1.00 94.88 86 ASP A O 1
ATOM 680 N N . ALA A 1 87 ? 6.992 -8.775 -29.036 1.00 93.75 87 ALA A N 1
ATOM 681 C CA . ALA A 1 87 ? 8.319 -8.623 -29.633 1.00 93.75 87 ALA A CA 1
ATOM 682 C C . ALA A 1 87 ? 9.118 -7.429 -29.074 1.00 93.75 87 ALA A C 1
ATOM 684 O O . ALA A 1 87 ? 10.251 -7.202 -29.496 1.00 93.75 87 ALA A O 1
ATOM 685 N N . ARG A 1 88 ? 8.522 -6.596 -28.209 1.00 95.88 88 ARG A N 1
ATOM 686 C CA . ARG A 1 88 ? 9.103 -5.308 -27.794 1.00 95.88 88 ARG A CA 1
ATOM 687 C C . ARG A 1 88 ? 8.847 -5.004 -26.324 1.00 95.88 88 ARG A C 1
ATOM 689 O O . ARG A 1 88 ? 7.754 -5.245 -25.819 1.00 95.88 88 ARG A O 1
ATOM 696 N N . TRP A 1 89 ? 9.847 -4.399 -25.687 1.00 97.38 89 TRP A N 1
ATOM 697 C CA . TRP A 1 89 ? 9.735 -3.808 -24.358 1.00 97.38 89 TRP A CA 1
ATOM 698 C C . TRP A 1 89 ? 8.834 -2.576 -24.383 1.00 97.38 89 TRP A C 1
ATOM 700 O O . TRP A 1 89 ? 8.839 -1.795 -25.340 1.00 97.38 89 TRP A O 1
ATOM 710 N N . ARG A 1 90 ? 8.052 -2.405 -23.319 1.00 96.94 90 ARG A N 1
ATOM 711 C CA . ARG A 1 90 ? 7.181 -1.248 -23.115 1.00 96.94 90 ARG A CA 1
ATOM 712 C C . ARG A 1 90 ? 7.590 -0.531 -21.843 1.00 96.94 90 ARG A C 1
ATOM 714 O O . ARG A 1 90 ? 7.391 -1.064 -20.753 1.00 96.94 90 ARG A O 1
ATOM 721 N N . SER A 1 91 ? 8.116 0.679 -21.971 1.00 95.81 91 SER A N 1
ATOM 722 C CA . SER A 1 91 ? 8.422 1.511 -20.812 1.00 95.81 91 SER A CA 1
ATOM 723 C C . SER A 1 91 ? 7.134 1.927 -20.093 1.00 95.81 91 SER A C 1
ATOM 725 O O . SER A 1 91 ? 6.108 2.220 -20.715 1.00 95.81 91 SER A O 1
ATOM 727 N N . GLY A 1 92 ? 7.178 1.938 -18.768 1.00 93.25 92 GLY A N 1
ATOM 728 C CA . GLY A 1 92 ? 6.039 2.230 -17.913 1.00 93.25 92 GLY A CA 1
ATOM 729 C C . GLY A 1 92 ? 6.466 2.430 -16.466 1.00 93.25 92 GLY A C 1
ATOM 730 O O . GLY A 1 92 ? 7.628 2.718 -16.173 1.00 93.25 92 GLY A O 1
ATOM 731 N N . LYS A 1 93 ? 5.507 2.299 -15.552 1.00 91.06 93 LYS A N 1
ATOM 732 C CA . LYS A 1 93 ? 5.759 2.320 -14.112 1.00 91.06 93 LYS A CA 1
ATOM 733 C C . LYS A 1 93 ? 5.018 1.177 -13.442 1.00 91.06 93 LYS A C 1
ATOM 735 O O . LYS A 1 93 ? 3.861 0.924 -13.775 1.00 91.06 93 LYS A O 1
ATOM 740 N N . ILE A 1 94 ? 5.663 0.548 -12.471 1.00 86.06 94 ILE A N 1
ATOM 741 C CA . ILE A 1 94 ? 5.019 -0.366 -11.535 1.00 86.06 94 ILE A CA 1
ATOM 742 C C . ILE A 1 94 ? 4.667 0.410 -10.263 1.00 86.06 94 ILE A C 1
ATOM 744 O O . ILE A 1 94 ? 5.492 1.147 -9.724 1.00 86.06 94 ILE A O 1
ATOM 748 N N . ARG A 1 95 ? 3.419 0.305 -9.805 1.00 87.06 95 ARG A N 1
ATOM 749 C CA . ARG A 1 95 ? 2.930 0.968 -8.590 1.00 87.06 95 ARG A CA 1
ATOM 750 C C . ARG A 1 95 ? 2.217 -0.055 -7.725 1.00 87.06 95 ARG A C 1
ATOM 752 O O . ARG A 1 95 ? 1.400 -0.819 -8.230 1.00 87.06 95 ARG A O 1
ATOM 759 N N . MET A 1 96 ? 2.500 -0.020 -6.435 1.00 83.69 96 MET A N 1
ATOM 760 C CA . MET A 1 96 ? 1.850 -0.852 -5.439 1.00 83.69 96 MET A CA 1
ATOM 761 C C . MET A 1 96 ? 0.593 -0.154 -4.924 1.00 83.69 96 MET A C 1
ATOM 763 O O . MET A 1 96 ? 0.613 1.032 -4.593 1.00 83.69 96 MET A O 1
ATOM 767 N N . GLN A 1 97 ? -0.513 -0.891 -4.893 1.00 84.00 97 GLN A N 1
ATOM 768 C CA . GLN A 1 97 ? -1.776 -0.438 -4.326 1.00 84.00 97 GLN A CA 1
ATOM 769 C C . GLN A 1 97 ? -2.145 -1.360 -3.175 1.00 84.00 97 GLN A C 1
ATOM 771 O O . GLN A 1 97 ? -2.162 -2.576 -3.338 1.00 84.00 97 GLN A O 1
ATOM 776 N N . VAL A 1 98 ? -2.443 -0.764 -2.027 1.00 81.88 98 VAL A N 1
ATOM 777 C CA . VAL A 1 98 ? -2.984 -1.475 -0.872 1.00 81.88 98 VAL A CA 1
ATOM 778 C C . VAL A 1 98 ? -4.474 -1.185 -0.824 1.00 81.88 98 VAL A C 1
ATOM 780 O O . VAL A 1 98 ? -4.890 -0.035 -0.964 1.00 81.88 98 VAL A O 1
ATOM 783 N N . THR A 1 99 ? -5.267 -2.237 -0.671 1.00 84.06 99 THR A N 1
ATOM 784 C CA . THR A 1 99 ? -6.718 -2.145 -0.507 1.00 84.06 99 THR A CA 1
ATOM 785 C C . THR A 1 99 ? -7.075 -2.701 0.860 1.00 84.06 99 THR A C 1
ATOM 787 O O . THR A 1 99 ? -6.465 -3.665 1.319 1.00 84.06 99 THR A O 1
ATOM 790 N N . LEU A 1 100 ? -8.010 -2.036 1.533 1.00 82.62 100 LEU A N 1
ATOM 791 C CA . LEU A 1 100 ? -8.579 -2.501 2.787 1.00 82.62 100 LEU A CA 1
ATOM 792 C C . LEU A 1 100 ? -9.957 -3.075 2.476 1.00 82.62 100 LEU A C 1
ATOM 794 O O . LEU A 1 100 ? -10.776 -2.394 1.861 1.00 82.62 100 LEU A O 1
ATOM 798 N N . GLU A 1 101 ? -10.197 -4.304 2.909 1.00 86.69 101 GLU A N 1
ATOM 799 C CA . GLU A 1 101 ? -11.459 -5.010 2.721 1.00 86.69 101 GLU A CA 1
ATOM 800 C C . GLU A 1 101 ? -11.998 -5.438 4.087 1.00 86.69 101 GLU A C 1
ATOM 802 O O . GLU A 1 101 ? -11.247 -5.935 4.928 1.00 86.69 101 GLU A O 1
ATOM 807 N N . PHE A 1 102 ? -13.294 -5.217 4.313 1.00 87.31 102 PHE A N 1
ATOM 808 C CA . PHE A 1 102 ? -14.000 -5.803 5.443 1.00 87.31 102 PHE A CA 1
ATOM 809 C C . PHE A 1 102 ? -14.610 -7.120 4.984 1.00 87.31 102 PHE A C 1
ATOM 811 O O . PHE A 1 102 ? -15.389 -7.137 4.033 1.00 87.31 102 PHE A O 1
ATOM 818 N N . VAL A 1 103 ? -14.250 -8.200 5.669 1.00 88.12 103 VAL A N 1
ATOM 819 C CA . VAL A 1 103 ? -14.745 -9.546 5.392 1.00 88.12 103 VAL A CA 1
ATOM 820 C C . VAL A 1 103 ? -15.700 -9.908 6.528 1.00 88.12 103 VAL A C 1
ATOM 822 O O . VAL A 1 103 ? -15.224 -10.203 7.624 1.00 88.12 103 VAL A O 1
ATOM 825 N N . PRO A 1 104 ? -17.026 -9.821 6.318 1.00 84.88 104 PRO A N 1
ATOM 826 C CA . PRO A 1 104 ? -17.990 -10.268 7.312 1.00 84.88 104 PRO A CA 1
ATOM 827 C C . PRO A 1 104 ? -17.849 -11.775 7.527 1.00 84.88 104 PRO A C 1
ATOM 829 O O . PRO A 1 104 ? -17.618 -12.518 6.570 1.00 84.88 104 PRO A O 1
ATOM 832 N N . ASP A 1 105 ? -18.043 -12.232 8.762 1.00 83.94 105 ASP A N 1
ATOM 833 C CA . ASP A 1 105 ? -18.241 -13.657 9.012 1.00 83.94 105 ASP A CA 1
ATOM 834 C C . ASP A 1 105 ? -19.499 -14.132 8.269 1.00 83.94 105 ASP A C 1
ATOM 836 O O . ASP A 1 105 ? -20.471 -13.381 8.132 1.00 83.94 105 ASP A O 1
ATOM 840 N N . GLU A 1 106 ? -19.488 -15.378 7.781 1.00 78.75 106 GLU A N 1
ATOM 841 C CA . GLU A 1 106 ? -20.680 -15.986 7.190 1.00 78.75 106 GLU A CA 1
ATOM 842 C C . GLU A 1 106 ? -21.817 -15.918 8.214 1.00 78.75 106 GLU A C 1
ATOM 844 O O . GLU A 1 106 ? -21.799 -16.600 9.242 1.00 78.75 106 GLU A O 1
ATOM 849 N N . VAL A 1 107 ? -22.819 -15.084 7.937 1.00 61.50 107 VAL A N 1
ATOM 850 C CA . VAL A 1 107 ? -24.070 -15.096 8.685 1.00 61.50 107 VAL A CA 1
ATOM 851 C C . VAL A 1 107 ? -24.681 -16.479 8.493 1.00 61.50 107 VAL A C 1
ATOM 853 O O . VAL A 1 107 ? -25.217 -16.797 7.431 1.00 61.50 107 VAL A O 1
ATOM 856 N N . ALA A 1 108 ? -24.573 -17.341 9.509 1.00 49.62 108 ALA A N 1
ATOM 857 C CA . ALA A 1 108 ? -25.404 -18.531 9.590 1.00 49.62 108 ALA A CA 1
ATOM 858 C C . ALA A 1 108 ? -26.832 -18.013 9.497 1.00 49.62 108 ALA A C 1
ATOM 860 O O . ALA A 1 108 ? -27.270 -17.312 10.403 1.00 49.62 108 ALA A O 1
ATOM 861 N N . SER A 1 109 ? -27.478 -18.261 8.355 1.00 46.59 109 SER A N 1
ATOM 862 C CA . SER A 1 109 ? -28.768 -17.691 7.991 1.00 46.59 109 SER A CA 1
ATOM 863 C C . SER A 1 109 ? -29.663 -17.635 9.221 1.00 46.59 109 SER A C 1
ATOM 865 O O . SER A 1 109 ? -30.122 -18.682 9.689 1.00 46.59 109 SER A O 1
ATOM 867 N N . GLU A 1 110 ? -29.895 -16.435 9.751 1.00 46.38 110 GLU A N 1
ATOM 868 C CA . GLU A 1 110 ? -31.044 -16.216 10.603 1.00 46.38 110 GLU A CA 1
ATOM 869 C C . GLU A 1 110 ? -32.217 -16.554 9.701 1.00 46.38 110 GLU A C 1
ATOM 871 O O . GLU A 1 110 ? -32.564 -15.826 8.768 1.00 46.38 110 GLU A O 1
ATOM 876 N N . GLN A 1 111 ? -32.742 -17.762 9.895 1.00 37.59 111 GLN A N 1
ATOM 877 C CA . GLN A 1 111 ? -34.019 -18.132 9.348 1.00 37.59 111 GLN A CA 1
ATOM 878 C C . GLN A 1 111 ? -34.952 -17.036 9.819 1.00 37.59 111 GLN A C 1
ATOM 880 O O . GLN A 1 111 ? -35.250 -16.907 11.003 1.00 37.59 111 GLN A O 1
ATOM 885 N N . MET A 1 112 ? -35.355 -16.216 8.863 1.00 40.88 112 MET A N 1
ATOM 886 C CA . MET A 1 112 ? -36.453 -15.294 8.981 1.00 40.88 112 MET A CA 1
ATOM 887 C C . MET A 1 112 ? -37.706 -16.158 9.181 1.00 40.88 112 MET A C 1
ATOM 889 O O . MET A 1 112 ? -38.498 -16.360 8.267 1.00 40.88 112 MET A O 1
ATOM 893 N N . SER A 1 113 ? -37.870 -16.742 10.370 1.00 37.12 113 SER A N 1
ATOM 894 C CA . SER A 1 113 ? -39.163 -17.188 10.859 1.00 37.12 113 SER A CA 1
ATOM 895 C C . SER A 1 113 ? -39.907 -15.919 11.238 1.00 37.12 113 SER A C 1
ATOM 897 O O . SER A 1 113 ? -39.880 -15.452 12.375 1.00 37.12 113 SER A O 1
ATOM 899 N N . GLN A 1 114 ? -40.536 -15.333 10.222 1.00 42.97 114 GLN A N 1
ATOM 900 C CA . GLN A 1 114 ? -41.744 -14.548 10.393 1.00 42.97 114 GLN A CA 1
ATOM 901 C C . GLN A 1 114 ? -42.793 -15.437 11.078 1.00 42.97 114 GLN A C 1
ATOM 903 O O . GLN A 1 114 ? -43.635 -16.026 10.415 1.00 42.97 114 GLN A O 1
ATOM 908 N N . GLU A 1 115 ? -42.748 -15.539 12.401 1.00 40.31 115 GLU A N 1
ATOM 909 C CA . GLU A 1 115 ? -43.909 -15.884 13.217 1.00 40.31 115 GLU A CA 1
ATOM 910 C C . GLU A 1 115 ? -44.028 -14.826 14.316 1.00 40.31 115 GLU A C 1
ATOM 912 O O . GLU A 1 115 ? -43.356 -14.844 15.341 1.00 40.31 115 GLU A O 1
ATOM 917 N N . SER A 1 116 ? -44.840 -13.824 13.981 1.00 47.94 116 SER A N 1
ATOM 918 C CA . SER A 1 116 ? -45.627 -12.958 14.860 1.00 47.94 116 SER A CA 1
ATOM 919 C C . SER A 1 116 ? -45.452 -13.152 16.373 1.00 47.94 116 SER A C 1
ATOM 921 O O . SER A 1 116 ? -46.035 -14.063 16.953 1.00 47.94 116 SER A O 1
ATOM 923 N 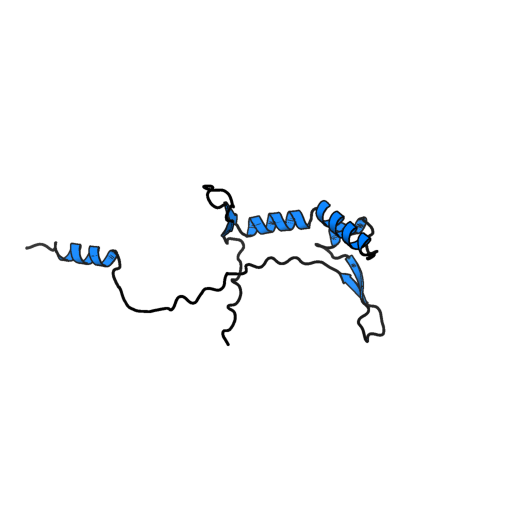N . CYS A 1 117 ? -44.816 -12.179 17.019 1.00 35.56 117 CYS A N 1
ATOM 924 C CA . CYS A 1 117 ? -45.187 -11.744 18.364 1.00 35.56 117 CYS A CA 1
ATOM 925 C C . CYS A 1 117 ? -45.095 -10.217 18.395 1.00 35.56 117 CYS A C 1
ATOM 927 O O . CYS A 1 117 ? -44.127 -9.626 18.870 1.00 35.56 117 CYS A O 1
ATOM 929 N N . ASP A 1 118 ? -46.128 -9.589 17.830 1.00 46.81 118 ASP A N 1
ATOM 930 C CA . ASP A 1 118 ? -46.490 -8.199 18.084 1.00 46.81 118 ASP A CA 1
ATOM 931 C C . ASP A 1 118 ? -46.750 -8.009 19.586 1.00 46.81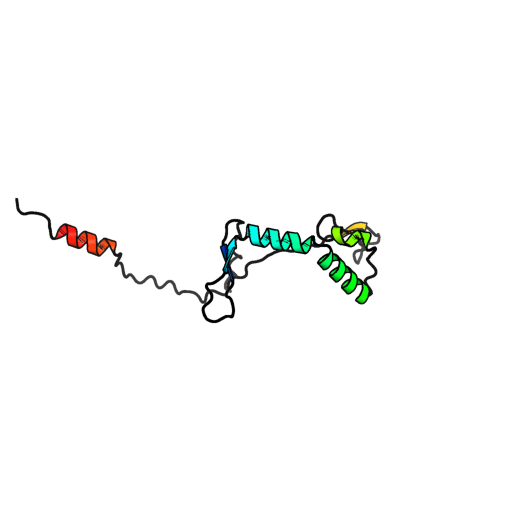 118 ASP A C 1
ATOM 933 O O . ASP A 1 118 ? -47.879 -8.082 20.063 1.00 46.81 118 ASP A O 1
ATOM 937 N N . VAL A 1 119 ? -45.701 -7.735 20.349 1.00 54.91 119 VAL A N 1
ATOM 938 C CA . VAL A 1 119 ? -45.810 -6.999 21.611 1.00 54.91 119 VAL A CA 1
ATOM 939 C C . VAL A 1 119 ? -44.803 -5.869 21.557 1.00 54.91 119 VAL A C 1
ATOM 941 O O . VAL A 1 119 ? -43.760 -5.857 22.202 1.00 54.91 119 VAL A O 1
ATOM 944 N N . SER A 1 120 ? -45.129 -4.894 20.708 1.00 59.62 120 SER A N 1
ATOM 945 C CA . SER A 1 120 ? -44.531 -3.572 20.811 1.00 59.62 120 SER A CA 1
ATOM 946 C C . SER A 1 120 ? -44.815 -3.047 22.228 1.00 59.62 120 SER A C 1
ATOM 948 O O . SER A 1 120 ? -45.981 -3.040 22.618 1.00 59.62 120 SER A O 1
ATOM 950 N N . PRO A 1 121 ? -43.826 -2.557 22.995 1.00 60.25 121 PRO A N 1
ATOM 951 C CA . PRO A 1 121 ? -44.057 -1.940 24.311 1.00 60.25 121 PRO A CA 1
ATOM 952 C C . PRO A 1 121 ? -45.012 -0.729 24.253 1.00 60.25 121 PRO A C 1
ATOM 954 O O . PRO A 1 121 ? -45.560 -0.292 25.260 1.00 60.25 121 PRO A O 1
ATOM 957 N N . LEU A 1 122 ? -45.282 -0.205 23.051 1.00 61.03 122 LEU A N 1
ATOM 958 C CA . LEU A 1 122 ? -46.317 0.800 22.798 1.00 61.03 122 LEU A CA 1
ATOM 959 C C . LEU A 1 122 ? -47.749 0.235 22.800 1.00 61.03 122 LEU A C 1
ATOM 961 O O . LEU A 1 122 ? -48.697 1.011 22.923 1.00 61.03 122 LEU A O 1
ATOM 965 N N . ALA A 1 123 ? -47.932 -1.076 22.629 1.00 63.03 123 ALA A N 1
ATOM 966 C CA . ALA A 1 123 ? -49.237 -1.734 22.657 1.00 63.03 123 ALA A CA 1
ATOM 967 C C . ALA A 1 123 ? -49.801 -1.812 24.086 1.00 63.03 123 ALA A C 1
ATOM 969 O O . ALA A 1 123 ? -50.985 -1.533 24.272 1.00 63.03 123 ALA A O 1
ATOM 970 N N . GLU A 1 124 ? -48.955 -2.077 25.088 1.00 68.31 124 GLU A N 1
ATOM 971 C CA . GLU A 1 124 ? -49.331 -2.030 26.513 1.00 68.31 124 GLU A CA 1
ATOM 972 C C . GLU A 1 124 ? -49.828 -0.635 26.919 1.00 68.31 124 GLU A C 1
ATOM 974 O O . GLU A 1 124 ? -50.907 -0.491 27.491 1.00 68.31 124 GLU A O 1
ATOM 979 N N . ILE A 1 125 ? -49.120 0.421 26.505 1.00 72.62 125 ILE A N 1
ATOM 980 C CA . ILE A 1 125 ? -49.489 1.811 26.822 1.00 72.62 125 ILE A CA 1
ATOM 981 C C . ILE A 1 125 ? -50.845 2.194 26.199 1.00 72.62 125 ILE A C 1
ATOM 983 O O . ILE A 1 125 ? -51.637 2.912 26.808 1.00 72.62 125 ILE A O 1
ATOM 987 N N . ARG A 1 126 ? -51.159 1.704 24.991 1.00 71.69 126 ARG A N 1
ATOM 988 C CA . ARG A 1 126 ? -52.453 1.976 24.331 1.00 71.69 126 ARG A CA 1
ATOM 989 C C . ARG A 1 126 ? -53.630 1.287 25.030 1.00 71.69 126 ARG A C 1
ATOM 991 O O . ARG A 1 126 ? -54.736 1.835 25.016 1.00 71.69 126 ARG A O 1
ATOM 998 N N . GLN A 1 127 ? -53.405 0.121 25.636 1.00 68.50 127 GLN A N 1
ATOM 999 C CA . GLN A 1 127 ? -54.429 -0.575 26.418 1.00 68.50 127 GLN A CA 1
ATOM 1000 C C . GLN A 1 127 ? -54.699 0.130 27.755 1.00 68.50 127 GLN A C 1
ATOM 1002 O O . GLN A 1 127 ? -55.863 0.307 28.111 1.00 68.50 127 GLN A O 1
ATOM 1007 N N . GLU A 1 128 ? -53.658 0.624 28.431 1.00 72.06 128 GLU A N 1
ATOM 1008 C CA . GLU A 1 128 ? -53.765 1.365 29.700 1.00 72.06 128 GLU A CA 1
ATOM 1009 C C . GLU A 1 128 ? -54.508 2.710 29.551 1.00 72.06 128 GLU A C 1
ATOM 1011 O O . GLU A 1 128 ? -55.284 3.117 30.413 1.00 72.06 128 GLU A O 1
ATOM 1016 N N . ILE A 1 129 ? -54.321 3.402 28.423 1.00 72.81 129 ILE A N 1
ATOM 1017 C CA . ILE A 1 129 ? -55.013 4.675 28.150 1.00 72.81 129 ILE A CA 1
ATOM 1018 C C . ILE A 1 129 ? -56.507 4.447 27.863 1.00 72.81 129 ILE A C 1
ATOM 1020 O O . ILE A 1 129 ? -57.343 5.294 28.177 1.00 72.81 129 ILE A O 1
ATOM 1024 N N . SER A 1 130 ? -56.862 3.291 27.298 1.00 68.00 130 SER A N 1
ATOM 1025 C CA . SER A 1 130 ? -58.250 2.952 26.955 1.00 68.00 130 SER A CA 1
ATOM 1026 C C . SER A 1 130 ? -59.072 2.517 28.175 1.00 68.00 130 SER A C 1
ATOM 1028 O O . SER A 1 130 ? -60.291 2.673 28.177 1.00 68.00 130 SER A O 1
ATOM 1030 N N . SER A 1 131 ? -58.424 2.008 29.227 1.00 62.12 131 SER A N 1
ATOM 1031 C CA . SER A 1 131 ? -59.078 1.587 30.473 1.00 62.12 131 SER A CA 1
ATOM 1032 C C . SER A 1 131 ? -59.339 2.732 31.464 1.00 62.12 131 SER A C 1
ATOM 1034 O O . SER A 1 131 ? -60.039 2.516 32.452 1.00 62.12 131 SER A O 1
ATOM 1036 N N . GLN A 1 132 ? -58.860 3.955 31.193 1.00 61.88 132 GLN A N 1
ATOM 1037 C CA . GLN A 1 132 ? -59.076 5.140 32.047 1.00 61.88 132 GLN A CA 1
ATOM 1038 C C . GLN A 1 132 ? -59.909 6.265 31.390 1.00 61.88 132 GLN A C 1
ATOM 1040 O O . GLN A 1 132 ? -59.840 7.429 31.789 1.00 61.88 132 GLN A O 1
ATOM 1045 N N . GLY A 1 133 ? -60.751 5.933 30.408 1.00 50.62 133 GLY A N 1
ATOM 1046 C CA . GLY A 1 133 ? -61.707 6.859 29.787 1.00 50.62 133 GLY A CA 1
ATOM 1047 C C . GLY A 1 133 ? -63.026 7.016 30.559 1.00 50.62 133 GLY A C 1
ATOM 1048 O O . GLY A 1 133 ? -63.997 6.339 30.248 1.00 50.62 133 GLY A O 1
ATOM 1049 N N . LEU A 1 134 ? -63.013 7.910 31.555 1.00 47.09 134 LEU A N 1
ATOM 1050 C CA . LEU A 1 134 ? -64.101 8.703 32.168 1.00 47.09 134 LEU A CA 1
ATOM 1051 C C . LEU A 1 134 ? -65.583 8.351 31.885 1.00 47.09 134 LEU A C 1
ATOM 1053 O O . LEU A 1 134 ? -66.103 8.573 30.795 1.00 47.09 134 LEU A O 1
ATOM 1057 N N . ASN A 1 135 ? -66.294 8.020 32.974 1.00 47.94 135 ASN A N 1
ATOM 1058 C CA . ASN A 1 135 ? -67.704 8.377 33.169 1.00 47.94 135 ASN A CA 1
ATOM 1059 C C . ASN A 1 135 ? -67.871 9.906 33.075 1.00 47.94 135 ASN A C 1
ATOM 1061 O O . ASN A 1 135 ? -67.285 10.625 33.892 1.00 47.94 135 ASN A O 1
ATOM 1065 N N . VAL A 1 136 ? -68.720 10.372 32.155 1.00 41.59 136 VAL A N 1
ATOM 1066 C CA . VAL A 1 136 ? -69.486 11.628 32.261 1.00 41.59 136 VAL A CA 1
ATOM 1067 C C . VAL A 1 136 ? -70.910 11.349 31.808 1.00 41.59 136 VAL A C 1
ATOM 1069 O O . VAL A 1 136 ? -71.061 10.758 30.717 1.00 41.59 136 VAL A O 1
#

pLDDT: mean 74.81, std 16.36, range [35.56, 97.38]

Radius of gyration: 28.36 Å; chains: 1; bounding box: 88×34×63 Å

Sequence (136 aa):
MMQPELPPNLNGEDIIQFYQSGLGSPPEMMKLNRFQDVINSILRSSELNDTIASALAEADVNTFTWERAHHWFKDGVGCELLKLGDARWRSGKIRMQVTLEFVPDEVASEQMSQESCDVSPLAEIRQEISSQGLNV

Foldseek 3Di:
DDDPPDADDDDQQDKDWDDDPDPPDDIDIDGNVVVVVVVVVVQQDLVVLVVVVVVCVVVVVPQDDSVCSNCQAPPFDWDWDDDVVDPDIDTDGHHDDDDDGDDDDPPPDPPPPPDDDPPDVVVVV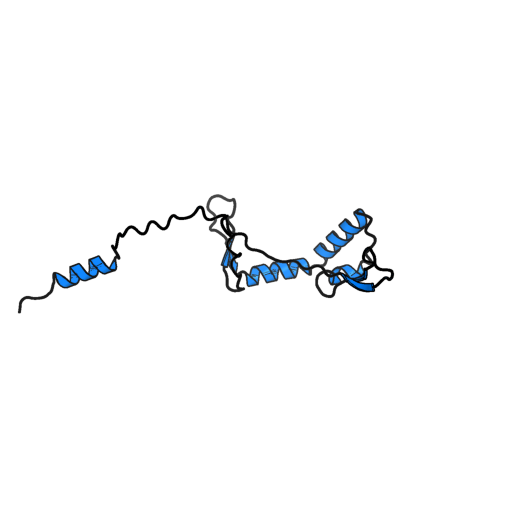VVVVVVPDDDD

Secondary structure (DSSP, 8-state):
-PPPPPPP---TT-EEEE--SSTTPPPEEEEHHHHHHHHHHHHTSHHHHHHHHHHHHHTT-----GGGGGGTTTT-EEEEE--TT-SS-EEEEE--------------------------HHHHHHHHHHTT----